Protein AF-A0A2W6A300-F1 (afdb_monomer)

Structure (mmCIF, N/CA/C/O backbone):
data_AF-A0A2W6A300-F1
#
_entry.id   AF-A0A2W6A300-F1
#
loop_
_atom_site.group_PDB
_atom_site.id
_atom_site.type_symbol
_atom_site.label_atom_id
_atom_site.label_alt_id
_atom_site.label_comp_id
_atom_site.label_asym_id
_atom_site.label_entity_id
_atom_site.label_seq_id
_atom_site.pdbx_PDB_ins_code
_atom_site.Cartn_x
_atom_site.Cartn_y
_atom_site.Cartn_z
_atom_site.occupancy
_atom_site.B_iso_or_equiv
_atom_site.auth_seq_id
_atom_site.auth_comp_id
_atom_site.auth_asym_id
_atom_site.auth_atom_id
_atom_site.pdbx_PDB_model_num
ATOM 1 N N . ALA A 1 1 ? 22.106 -11.339 -9.017 1.00 35.16 1 ALA A N 1
ATOM 2 C CA . ALA A 1 1 ? 21.025 -11.652 -9.968 1.00 35.16 1 ALA A CA 1
ATOM 3 C C . ALA A 1 1 ? 19.940 -10.617 -9.734 1.00 35.16 1 ALA A C 1
ATOM 5 O O . ALA A 1 1 ? 19.595 -10.400 -8.583 1.00 35.16 1 ALA A O 1
ATOM 6 N N . SER A 1 2 ? 19.535 -9.869 -10.760 1.00 40.53 2 SER A N 1
ATOM 7 C CA . SER A 1 2 ? 18.463 -8.882 -10.614 1.00 40.53 2 SER A CA 1
ATOM 8 C C . SER A 1 2 ? 17.163 -9.667 -10.500 1.00 40.53 2 SER A C 1
ATOM 10 O O . SER A 1 2 ? 16.692 -10.210 -11.499 1.00 40.53 2 SER A O 1
ATOM 12 N N . ASP A 1 3 ? 16.652 -9.807 -9.277 1.00 44.84 3 ASP A N 1
ATOM 13 C CA . ASP A 1 3 ? 15.304 -10.309 -9.043 1.00 44.84 3 ASP A CA 1
ATOM 14 C C . ASP A 1 3 ? 14.351 -9.330 -9.719 1.00 44.84 3 ASP A C 1
ATOM 16 O O . ASP A 1 3 ? 14.035 -8.257 -9.198 1.00 44.84 3 ASP A O 1
ATOM 20 N N . LYS A 1 4 ? 13.951 -9.692 -10.937 1.00 53.69 4 LYS A N 1
ATOM 21 C CA . LYS A 1 4 ? 12.858 -9.107 -11.708 1.00 53.69 4 LYS A CA 1
ATOM 22 C C . LYS A 1 4 ? 11.556 -9.369 -10.948 1.00 53.69 4 LYS A C 1
ATOM 24 O O . LYS A 1 4 ? 10.745 -10.203 -11.329 1.00 53.69 4 LYS A O 1
ATOM 29 N N . SER A 1 5 ? 11.430 -8.731 -9.793 1.00 60.56 5 SER A N 1
ATOM 30 C CA . SER A 1 5 ? 10.316 -8.906 -8.880 1.00 60.56 5 SER A CA 1
ATOM 31 C C . SER A 1 5 ? 9.139 -8.098 -9.401 1.00 60.56 5 SER A C 1
ATOM 33 O O . SER A 1 5 ? 9.241 -6.894 -9.645 1.00 60.56 5 SER A O 1
ATOM 35 N N . ASN A 1 6 ? 8.018 -8.787 -9.600 1.00 78.88 6 ASN A N 1
ATOM 36 C CA . ASN A 1 6 ? 6.750 -8.132 -9.870 1.00 78.88 6 ASN A CA 1
ATOM 37 C C . ASN A 1 6 ? 6.470 -7.180 -8.707 1.00 78.88 6 ASN A C 1
ATOM 39 O O . ASN A 1 6 ? 6.560 -7.570 -7.542 1.00 78.88 6 ASN A O 1
ATOM 43 N N . SER A 1 7 ? 6.162 -5.929 -9.021 1.00 87.94 7 SER A N 1
ATOM 44 C CA . SER A 1 7 ? 5.851 -4.916 -8.018 1.00 87.94 7 SER A CA 1
ATOM 45 C C . SER A 1 7 ? 4.583 -4.176 -8.406 1.00 87.94 7 SER A C 1
ATOM 47 O O . SER A 1 7 ? 4.292 -3.977 -9.589 1.00 87.94 7 SER A O 1
ATOM 49 N N . ILE A 1 8 ? 3.825 -3.786 -7.385 1.00 92.25 8 ILE A N 1
ATOM 50 C CA . ILE A 1 8 ? 2.736 -2.826 -7.516 1.00 92.25 8 ILE A CA 1
ATOM 51 C C . ILE A 1 8 ? 3.221 -1.521 -6.909 1.00 92.25 8 ILE A C 1
ATOM 53 O O . ILE A 1 8 ? 3.511 -1.455 -5.715 1.00 92.25 8 ILE A O 1
ATOM 57 N N . LYS A 1 9 ? 3.310 -0.485 -7.738 1.00 94.00 9 LYS A N 1
ATOM 58 C CA . LYS A 1 9 ? 3.591 0.884 -7.323 1.00 94.00 9 LYS A CA 1
ATOM 59 C C . LYS A 1 9 ? 2.273 1.619 -7.120 1.00 94.00 9 LYS A C 1
ATOM 61 O O . LYS A 1 9 ? 1.452 1.670 -8.029 1.00 94.00 9 LYS A O 1
ATOM 66 N N . LEU A 1 10 ? 2.100 2.206 -5.945 1.00 95.62 10 LEU A N 1
ATOM 67 C CA . LEU A 1 10 ? 0.990 3.086 -5.606 1.00 95.62 10 LEU A CA 1
ATOM 68 C C . LEU A 1 10 ? 1.513 4.521 -5.586 1.00 95.62 10 LEU A C 1
ATOM 70 O O . LEU A 1 10 ? 2.477 4.812 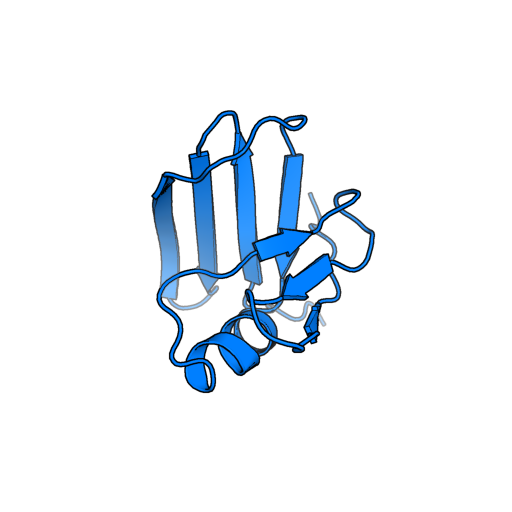-4.876 1.00 95.62 10 LEU A O 1
ATOM 74 N N . ASN A 1 11 ? 0.898 5.408 -6.362 1.00 96.69 11 ASN A N 1
ATOM 75 C CA . ASN A 1 11 ? 1.182 6.840 -6.343 1.00 96.69 11 ASN A CA 1
ATOM 76 C C . ASN A 1 11 ? -0.016 7.554 -5.730 1.00 96.69 11 ASN A C 1
ATOM 78 O O . ASN A 1 11 ? -1.102 7.536 -6.301 1.00 96.69 11 ASN A O 1
ATOM 82 N N . PHE A 1 12 ? 0.184 8.157 -4.566 1.00 96.81 12 PHE A N 1
ATOM 83 C CA . PHE A 1 12 ? -0.859 8.864 -3.841 1.00 96.81 12 PHE A CA 1
ATOM 84 C C . PHE A 1 12 ? -0.852 10.335 -4.235 1.00 96.81 12 PHE A C 1
ATOM 86 O O . PHE A 1 12 ? 0.179 11.003 -4.138 1.00 96.81 12 PHE A O 1
ATOM 93 N N . SER A 1 13 ? -2.016 10.848 -4.616 1.00 97.19 13 SER A N 1
ATOM 94 C CA . SER A 1 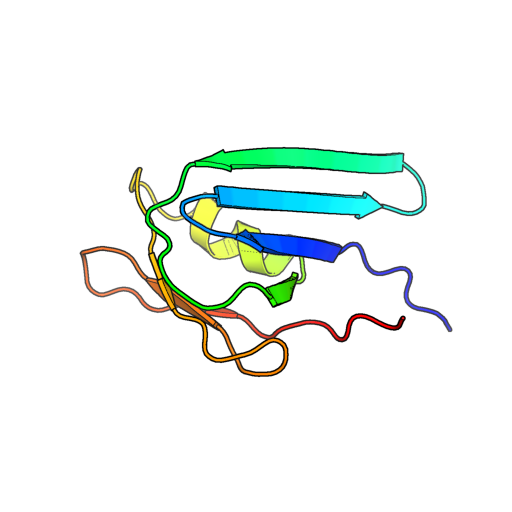13 ? -2.267 12.276 -4.784 1.00 97.19 13 SER A CA 1
ATOM 95 C C . SER A 1 13 ? -3.629 12.640 -4.191 1.00 97.19 13 SER A C 1
ATOM 97 O O . SER A 1 13 ? -4.344 11.792 -3.649 1.00 97.19 13 SER A O 1
ATOM 99 N N . LYS A 1 14 ? -3.987 13.928 -4.182 1.00 96.81 14 LYS A N 1
ATOM 100 C CA . LYS A 1 14 ? -5.212 14.383 -3.509 1.00 96.81 14 LYS A CA 1
ATOM 101 C C . LYS 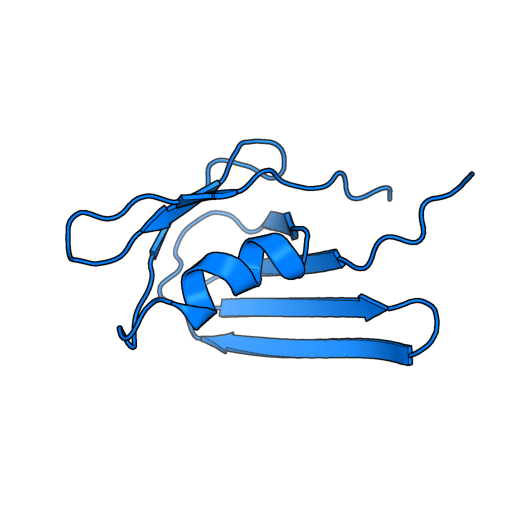A 1 14 ? -6.445 13.640 -4.044 1.00 96.81 14 LYS A C 1
ATOM 103 O O . LYS A 1 14 ? -6.822 13.806 -5.198 1.00 96.81 14 LYS A O 1
ATOM 108 N N . ASN A 1 15 ? -7.112 12.906 -3.153 1.00 96.81 15 ASN A N 1
ATOM 109 C CA . ASN A 1 15 ? -8.278 12.064 -3.426 1.00 96.81 15 ASN A CA 1
ATOM 110 C C . ASN A 1 15 ? -8.081 10.948 -4.476 1.00 96.81 15 ASN A C 1
ATOM 112 O O . ASN A 1 15 ? -9.066 10.453 -5.026 1.00 96.81 15 ASN A O 1
ATOM 116 N N . ASN A 1 16 ? -6.842 10.561 -4.777 1.00 97.31 16 ASN A N 1
ATOM 117 C CA . ASN A 1 16 ? -6.555 9.647 -5.877 1.00 97.31 16 ASN A CA 1
ATOM 118 C C . ASN A 1 16 ? -5.369 8.727 -5.573 1.00 97.31 16 ASN A C 1
ATOM 120 O O . ASN A 1 16 ? -4.408 9.127 -4.912 1.00 97.31 16 ASN A O 1
ATOM 124 N N . ILE A 1 17 ? -5.429 7.503 -6.093 1.00 97.31 17 ILE A N 1
ATOM 125 C CA . ILE A 1 17 ? -4.282 6.600 -6.185 1.00 97.31 17 ILE A CA 1
ATOM 126 C C . ILE A 1 17 ? -4.140 6.138 -7.628 1.00 97.31 17 ILE A C 1
ATOM 128 O O . ILE A 1 17 ? -5.074 5.565 -8.186 1.00 97.31 17 ILE A O 1
ATOM 132 N N . ASP A 1 18 ? -2.945 6.304 -8.188 1.00 97.31 18 ASP A N 1
ATOM 133 C CA . ASP A 1 18 ? -2.560 5.650 -9.436 1.00 97.31 18 ASP A CA 1
ATOM 134 C C . ASP A 1 18 ? -1.746 4.394 -9.126 1.00 97.31 18 ASP A C 1
ATOM 136 O O . ASP A 1 18 ? -0.669 4.452 -8.522 1.00 97.31 18 ASP A O 1
ATOM 140 N N . ILE A 1 19 ? -2.268 3.253 -9.555 1.00 95.62 19 ILE A N 1
ATOM 141 C CA . ILE A 1 19 ? -1.700 1.926 -9.368 1.00 95.62 19 ILE A CA 1
ATOM 142 C C . ILE A 1 19 ? -0.993 1.527 -10.654 1.00 95.62 19 ILE A C 1
ATOM 144 O O . ILE A 1 19 ? -1.577 1.539 -11.733 1.00 95.62 19 ILE A O 1
ATOM 148 N N . THR A 1 20 ? 0.278 1.157 -10.552 1.00 93.81 20 THR A N 1
ATOM 149 C CA . THR A 1 20 ? 1.060 0.638 -11.674 1.00 93.81 20 THR A CA 1
ATOM 150 C C . THR A 1 20 ? 1.600 -0.735 -11.320 1.00 93.81 20 THR A C 1
ATOM 152 O O . THR A 1 20 ? 2.322 -0.877 -10.335 1.00 93.81 20 THR A O 1
ATOM 155 N N . ALA A 1 21 ? 1.279 -1.741 -12.126 1.00 89.44 21 ALA A N 1
ATOM 156 C CA . ALA A 1 21 ? 1.863 -3.070 -12.019 1.00 89.44 21 ALA A CA 1
ATOM 157 C C . ALA A 1 21 ? 2.854 -3.271 -13.165 1.00 89.44 21 ALA A C 1
ATOM 159 O O . ALA A 1 21 ? 2.506 -3.086 -14.330 1.00 89.44 21 ALA A O 1
ATOM 160 N N . ASN A 1 22 ? 4.086 -3.650 -12.835 1.00 79.38 22 ASN A N 1
ATOM 161 C CA . ASN A 1 22 ? 5.116 -3.947 -13.825 1.00 79.38 22 ASN A CA 1
ATOM 162 C C . ASN A 1 22 ? 5.510 -5.420 -13.716 1.00 79.38 22 ASN A C 1
ATOM 164 O O . ASN A 1 22 ? 5.980 -5.867 -12.668 1.00 79.38 22 ASN A O 1
ATOM 168 N N . THR A 1 23 ? 5.289 -6.163 -14.800 1.00 78.69 23 THR A N 1
ATOM 169 C CA . THR A 1 23 ? 5.706 -7.560 -14.946 1.00 78.69 23 THR A CA 1
ATOM 170 C C . THR A 1 23 ? 6.619 -7.651 -16.167 1.00 78.69 23 THR A C 1
ATOM 172 O O . THR A 1 23 ? 6.137 -7.457 -17.283 1.00 78.69 23 THR A O 1
ATOM 175 N N . PRO A 1 24 ? 7.916 -7.972 -16.018 1.00 75.25 24 PRO A N 1
ATOM 176 C CA . PRO A 1 24 ? 8.886 -7.879 -17.116 1.00 75.25 24 PRO A CA 1
ATOM 177 C C . PRO A 1 24 ? 8.557 -8.683 -18.380 1.00 75.25 24 PRO A C 1
ATOM 179 O O . PRO A 1 24 ? 9.054 -8.349 -19.451 1.00 75.25 24 PRO A O 1
ATOM 182 N N . GLU A 1 25 ? 7.752 -9.739 -18.260 1.00 73.00 25 GLU A N 1
ATOM 183 C CA . GLU A 1 25 ? 7.346 -10.601 -19.378 1.00 73.00 25 GLU A CA 1
ATOM 184 C C . GLU A 1 25 ? 6.017 -10.183 -20.024 1.00 73.00 25 GLU A C 1
ATOM 186 O O . GLU A 1 25 ? 5.761 -10.527 -21.174 1.00 73.00 25 GLU A O 1
ATOM 191 N N . VAL A 1 26 ? 5.172 -9.444 -19.296 1.00 75.12 26 VAL A N 1
ATOM 192 C CA . VAL A 1 26 ? 3.783 -9.136 -19.689 1.00 75.12 26 VAL A CA 1
ATOM 193 C C . VAL A 1 26 ? 3.601 -7.650 -20.018 1.00 75.12 26 VAL A C 1
ATOM 195 O O . VAL A 1 26 ? 2.741 -7.298 -20.820 1.00 75.12 26 VAL A O 1
ATOM 198 N N . GLY A 1 27 ? 4.442 -6.777 -19.456 1.00 76.00 27 GLY A N 1
ATOM 199 C CA . GLY A 1 27 ? 4.402 -5.331 -19.651 1.00 76.00 27 GLY A CA 1
ATOM 200 C C . GLY A 1 27 ? 3.906 -4.566 -18.422 1.00 76.00 27 GLY A C 1
ATOM 201 O O . GLY A 1 27 ? 4.058 -5.004 -17.279 1.00 76.00 27 GLY A O 1
ATOM 202 N N . GLU A 1 28 ? 3.348 -3.384 -18.674 1.00 85.25 28 GLU A N 1
ATOM 203 C CA . GLU A 1 28 ? 2.882 -2.436 -17.662 1.00 85.25 28 GLU A CA 1
ATOM 204 C C . GLU A 1 28 ? 1.350 -2.347 -17.686 1.00 85.25 28 GLU A C 1
ATOM 206 O O . GLU A 1 28 ? 0.753 -2.179 -18.749 1.00 85.25 28 GLU A O 1
ATOM 211 N N . ALA A 1 29 ? 0.719 -2.422 -16.514 1.00 89.88 29 ALA A N 1
ATOM 212 C CA . ALA A 1 29 ? -0.698 -2.124 -16.324 1.00 89.88 29 ALA A CA 1
ATOM 213 C C . ALA A 1 29 ? -0.853 -0.888 -15.433 1.00 89.88 29 ALA A C 1
ATOM 215 O O . ALA A 1 29 ? -0.092 -0.716 -14.476 1.00 89.88 29 ALA A O 1
ATOM 216 N N . LYS A 1 30 ? -1.835 -0.037 -15.746 1.00 93.44 30 LYS A N 1
ATOM 217 C CA . LYS A 1 30 ? -2.144 1.188 -15.000 1.00 93.44 30 LYS A CA 1
ATOM 218 C C . LYS A 1 30 ? -3.626 1.255 -14.703 1.00 93.44 30 LYS A C 1
ATOM 220 O O . LYS A 1 30 ? -4.430 1.092 -15.611 1.00 93.44 30 LYS A O 1
ATOM 225 N N . GLU A 1 31 ? -3.943 1.545 -13.454 1.00 95.62 31 GLU A N 1
ATOM 226 C CA . GLU A 1 31 ? -5.302 1.763 -12.979 1.00 95.62 31 GLU A CA 1
ATOM 227 C C . GLU A 1 31 ? -5.330 2.981 -12.065 1.00 95.62 31 GLU A C 1
ATOM 229 O O . GLU A 1 31 ? -4.378 3.233 -11.326 1.00 95.62 31 GLU A O 1
ATOM 234 N N . THR A 1 32 ? -6.430 3.723 -12.095 1.00 96.38 32 THR A N 1
ATOM 235 C CA . THR A 1 32 ? -6.619 4.920 -11.272 1.00 96.38 32 THR A CA 1
ATOM 236 C C . THR A 1 32 ? -7.860 4.735 -10.415 1.00 96.38 32 THR A C 1
ATOM 238 O O . THR A 1 32 ? -8.935 4.430 -10.933 1.00 96.38 32 THR A O 1
ATOM 241 N N . LEU A 1 33 ? -7.717 4.925 -9.102 1.00 95.12 33 LEU A N 1
ATOM 242 C CA . LEU A 1 33 ? -8.786 4.718 -8.132 1.00 95.12 33 LEU A CA 1
ATOM 243 C C . LEU A 1 33 ? -9.037 5.979 -7.292 1.00 95.12 33 LEU A C 1
ATOM 245 O O . LEU A 1 33 ? -8.097 6.526 -6.703 1.00 95.12 33 LEU A O 1
ATOM 249 N N . PRO A 1 34 ? -10.303 6.417 -7.159 1.00 95.88 34 PRO A N 1
ATOM 250 C CA . PRO A 1 34 ? -10.658 7.472 -6.223 1.00 95.88 34 PRO A CA 1
ATOM 251 C C . PRO A 1 34 ? -10.541 6.961 -4.783 1.00 95.88 34 PRO A C 1
ATOM 253 O O . PRO A 1 34 ? -11.034 5.884 -4.453 1.00 95.88 34 PRO A O 1
ATOM 256 N N . VAL A 1 35 ? -9.933 7.757 -3.903 1.00 95.75 35 VAL A N 1
ATOM 257 C CA . VAL A 1 35 ? -9.803 7.437 -2.472 1.00 95.75 35 VAL A CA 1
ATOM 258 C C . VAL A 1 35 ? -9.993 8.673 -1.603 1.00 95.75 35 VAL A C 1
ATOM 260 O O . VAL A 1 35 ? -9.859 9.804 -2.061 1.00 95.75 35 VAL A O 1
ATOM 263 N N . GLN A 1 36 ? -10.238 8.488 -0.309 1.00 95.50 36 GLN A N 1
ATOM 264 C CA . GLN A 1 36 ? -10.224 9.592 0.651 1.00 95.50 36 GLN A CA 1
ATOM 265 C C . GLN A 1 36 ? -8.792 9.861 1.138 1.00 95.50 36 GLN A C 1
ATOM 267 O O . GLN A 1 36 ? -8.394 9.408 2.207 1.00 95.50 36 GLN A O 1
ATOM 272 N N . TYR A 1 37 ? -8.007 10.610 0.356 1.00 95.81 37 TYR A N 1
ATOM 273 C CA . TYR A 1 37 ? -6.613 10.936 0.681 1.00 95.81 37 TYR A CA 1
ATOM 274 C C . TYR A 1 37 ? -6.351 12.445 0.711 1.00 95.81 37 TYR A C 1
ATOM 276 O O . TYR A 1 37 ? -6.632 13.165 -0.248 1.00 95.81 37 TYR A O 1
ATOM 284 N N . LYS A 1 38 ? -5.783 12.925 1.823 1.00 93.50 38 LYS A N 1
ATOM 285 C CA . LYS A 1 38 ? -5.466 14.348 2.064 1.00 93.50 38 LYS A CA 1
ATOM 286 C C . LYS A 1 38 ? -4.012 14.582 2.502 1.00 93.50 38 LYS A C 1
ATOM 288 O O . LYS A 1 38 ? -3.696 15.668 2.982 1.00 93.50 38 LYS A O 1
ATOM 293 N N . GLY A 1 39 ? -3.159 13.562 2.402 1.00 92.94 39 GLY A N 1
ATOM 294 C CA . GLY A 1 39 ? -1.746 13.648 2.772 1.00 92.94 39 GLY A CA 1
ATOM 295 C C . GLY A 1 39 ? -0.871 14.255 1.672 1.00 92.94 39 GLY A C 1
ATOM 296 O O . GLY A 1 39 ? -1.368 14.749 0.659 1.00 92.94 39 GLY A O 1
ATOM 297 N N . ARG A 1 40 ? 0.448 14.222 1.891 1.00 95.38 40 ARG A N 1
ATOM 298 C CA . ARG A 1 40 ? 1.455 14.639 0.901 1.00 95.38 40 ARG A CA 1
ATOM 299 C C . ARG A 1 40 ? 1.491 13.677 -0.284 1.00 95.38 40 ARG A C 1
ATOM 301 O O . ARG A 1 40 ? 1.272 12.490 -0.108 1.00 95.38 40 ARG A O 1
ATOM 308 N N . GLU A 1 41 ? 1.836 14.156 -1.469 1.00 96.00 41 GLU A N 1
ATOM 309 C CA . GLU A 1 41 ? 2.033 13.253 -2.605 1.00 96.00 41 GLU A CA 1
ATOM 310 C C . GLU A 1 41 ? 3.291 12.406 -2.395 1.00 96.00 41 GLU A C 1
ATOM 312 O O . GLU A 1 41 ? 4.346 12.934 -2.033 1.00 96.00 41 GLU A O 1
ATOM 317 N N . PHE A 1 42 ? 3.175 11.094 -2.587 1.00 95.06 42 PHE A N 1
ATOM 318 C CA . PHE A 1 42 ? 4.311 10.177 -2.523 1.00 95.06 42 PHE A CA 1
ATOM 319 C C . PHE A 1 42 ? 4.015 8.871 -3.263 1.00 95.06 42 PHE A C 1
ATOM 321 O O . PHE A 1 42 ? 2.864 8.547 -3.572 1.00 95.06 42 PHE A O 1
ATOM 328 N N . SER A 1 43 ? 5.075 8.112 -3.528 1.00 95.12 43 SER A N 1
ATOM 329 C CA . SER A 1 43 ? 4.998 6.795 -4.149 1.00 95.12 43 SER A CA 1
ATOM 330 C C . SER A 1 43 ? 5.568 5.733 -3.224 1.00 95.12 43 SER A C 1
ATOM 332 O O . SER A 1 43 ? 6.595 5.947 -2.588 1.00 95.12 43 SER A O 1
ATOM 334 N N . ILE A 1 44 ? 4.950 4.560 -3.217 1.00 95.12 44 ILE A N 1
ATOM 335 C CA . ILE A 1 44 ? 5.410 3.388 -2.469 1.00 95.12 44 ILE A CA 1
ATOM 336 C C . ILE A 1 44 ? 5.182 2.142 -3.319 1.00 95.12 44 ILE A C 1
ATOM 338 O O . ILE A 1 44 ? 4.213 2.073 -4.076 1.00 95.12 44 ILE A O 1
ATOM 342 N N . ALA A 1 45 ? 6.087 1.172 -3.238 1.00 93.94 45 ALA A N 1
ATOM 343 C CA . ALA A 1 45 ? 5.951 -0.090 -3.953 1.00 93.94 45 ALA A CA 1
ATOM 344 C C . ALA A 1 45 ? 5.781 -1.243 -2.973 1.00 93.94 45 ALA A C 1
ATOM 346 O O . ALA A 1 45 ? 6.438 -1.288 -1.936 1.00 93.94 45 ALA A O 1
ATOM 347 N N . PHE A 1 46 ? 4.932 -2.197 -3.332 1.00 93.62 46 PHE A N 1
ATOM 348 C CA . PHE A 1 46 ? 4.690 -3.408 -2.563 1.00 93.62 46 PHE A CA 1
ATOM 349 C C . PHE A 1 46 ? 4.822 -4.643 -3.444 1.00 93.62 46 PHE A C 1
ATOM 351 O O . PHE A 1 46 ? 4.639 -4.590 -4.665 1.00 93.62 46 PHE A O 1
ATOM 358 N N . ASN A 1 47 ? 5.089 -5.776 -2.797 1.00 92.06 47 ASN A N 1
ATOM 359 C CA . ASN A 1 47 ? 4.958 -7.068 -3.448 1.00 92.06 47 ASN A CA 1
ATOM 360 C C . ASN A 1 47 ? 3.453 -7.340 -3.685 1.00 92.06 47 ASN A C 1
ATOM 362 O O . ASN A 1 47 ? 2.682 -7.300 -2.718 1.00 92.06 47 ASN A O 1
ATOM 366 N N . PRO A 1 48 ? 3.018 -7.621 -4.929 1.00 91.62 48 PRO A N 1
ATOM 367 C CA . PRO A 1 48 ? 1.613 -7.867 -5.255 1.00 91.62 48 PRO A CA 1
ATOM 368 C C . PRO A 1 48 ? 1.004 -9.029 -4.472 1.00 91.62 48 PRO A C 1
ATOM 370 O O . PRO A 1 48 ? -0.166 -8.975 -4.105 1.00 91.62 48 PRO A O 1
ATOM 373 N N . GLU A 1 49 ? 1.776 -10.083 -4.206 1.00 91.88 49 GLU A N 1
ATOM 374 C CA . GLU A 1 49 ? 1.292 -11.270 -3.504 1.00 91.88 49 GLU A CA 1
ATOM 375 C C . GLU A 1 49 ? 0.926 -10.939 -2.060 1.00 91.88 49 GLU A C 1
ATOM 377 O O . GLU A 1 49 ? -0.132 -11.352 -1.585 1.00 91.88 49 GLU A O 1
ATOM 382 N N . PHE A 1 50 ? 1.758 -10.138 -1.389 1.00 94.12 50 PHE A N 1
ATOM 383 C CA . PHE A 1 50 ? 1.519 -9.712 -0.011 1.00 94.12 50 PHE A CA 1
ATOM 384 C C . PHE A 1 50 ?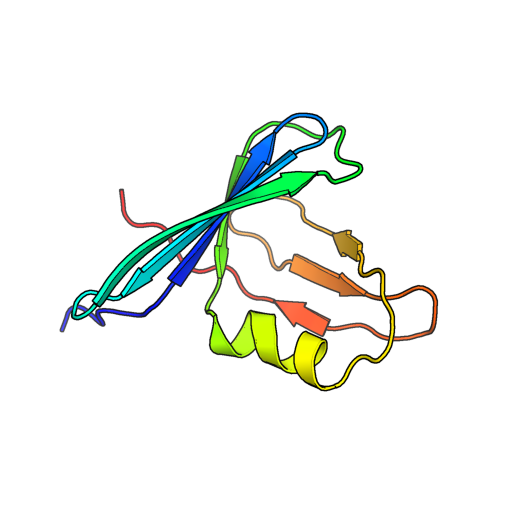 0.405 -8.673 0.086 1.00 94.12 50 PHE A C 1
ATOM 386 O O . PHE A 1 50 ? -0.390 -8.735 1.016 1.00 94.12 50 PHE A O 1
ATOM 393 N N . LEU A 1 51 ? 0.287 -7.766 -0.890 1.00 94.25 51 LEU A N 1
ATOM 394 C CA . LEU A 1 51 ? -0.834 -6.823 -0.936 1.00 94.25 51 LEU A CA 1
ATOM 395 C C . LEU A 1 51 ? -2.174 -7.543 -1.159 1.00 94.25 51 LEU A C 1
ATOM 397 O O . LEU A 1 51 ? -3.163 -7.220 -0.510 1.00 94.25 51 LEU A O 1
ATOM 401 N N . MET A 1 52 ? -2.206 -8.548 -2.039 1.00 93.88 52 MET A N 1
ATOM 402 C CA . MET A 1 52 ? -3.427 -9.298 -2.351 1.00 93.88 52 MET A CA 1
ATOM 403 C C . MET A 1 52 ? -3.809 -10.334 -1.290 1.00 93.88 52 MET A C 1
ATOM 405 O O . MET A 1 52 ? -4.975 -10.717 -1.221 1.00 93.88 52 MET A O 1
ATOM 409 N N . ALA A 1 53 ? -2.860 -10.823 -0.488 1.00 94.69 53 ALA A N 1
ATOM 410 C CA . ALA A 1 53 ? -3.109 -11.850 0.524 1.00 94.69 53 ALA A CA 1
ATOM 411 C C . 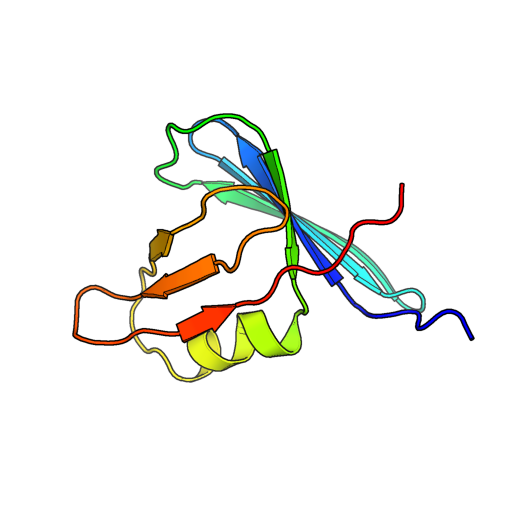ALA A 1 53 ? -4.266 -11.507 1.489 1.00 94.69 53 ALA A C 1
ATOM 413 O O . ALA A 1 53 ? -5.185 -12.323 1.581 1.00 94.69 53 ALA A O 1
ATOM 414 N N . PRO A 1 54 ? -4.294 -10.335 2.159 1.00 94.62 54 PRO A N 1
ATOM 415 C CA . PRO A 1 54 ? -5.432 -9.963 2.994 1.00 94.62 54 PRO A CA 1
ATOM 416 C C . PRO A 1 54 ? -6.684 -9.691 2.152 1.00 94.62 54 PRO A C 1
ATOM 418 O O . PRO A 1 54 ? -7.759 -10.155 2.508 1.00 94.62 54 PRO A O 1
ATOM 421 N N . LEU A 1 55 ? -6.560 -9.028 0.997 1.00 94.06 55 LEU A N 1
ATOM 422 C CA . LEU A 1 55 ? -7.706 -8.641 0.159 1.00 94.06 55 LEU A CA 1
ATOM 423 C C . LEU A 1 55 ? -8.518 -9.834 -0.369 1.00 94.06 55 LEU A C 1
ATOM 425 O O . LEU A 1 55 ? -9.706 -9.698 -0.619 1.00 94.06 55 LEU A O 1
ATOM 429 N N . ARG A 1 56 ? -7.900 -11.009 -0.534 1.00 95.00 56 ARG A N 1
ATOM 430 C CA . ARG A 1 56 ? -8.609 -12.244 -0.919 1.00 95.00 56 ARG A CA 1
ATOM 431 C C . ARG A 1 56 ? -9.390 -12.888 0.228 1.00 95.00 56 ARG A C 1
ATOM 433 O O . ARG A 1 56 ? -10.247 -13.726 -0.034 1.00 95.00 56 ARG A O 1
ATOM 440 N N . ALA A 1 57 ? -9.030 -12.580 1.471 1.00 90.94 57 ALA A N 1
ATOM 441 C CA . ALA A 1 57 ? -9.637 -13.152 2.669 1.00 90.94 57 ALA A CA 1
ATOM 442 C C . ALA A 1 57 ? -10.676 -12.217 3.305 1.00 90.94 57 ALA A C 1
ATOM 444 O O . ALA A 1 57 ? -11.575 -12.692 3.996 1.00 90.94 57 ALA A O 1
ATOM 445 N N . LEU A 1 58 ? -10.533 -10.909 3.086 1.00 93.19 58 LEU A N 1
ATOM 446 C CA . LEU A 1 58 ? -11.468 -9.886 3.535 1.00 93.19 58 LEU A CA 1
ATOM 447 C C . LEU A 1 58 ? -12.743 -9.913 2.683 1.00 93.19 58 LEU A C 1
ATOM 449 O O . LEU A 1 58 ? -12.691 -10.130 1.473 1.00 93.19 58 LEU A O 1
ATOM 453 N N . GLY A 1 59 ? -13.886 -9.716 3.337 1.00 89.88 59 GLY A N 1
ATOM 454 C CA . GLY A 1 59 ? -15.203 -9.626 2.696 1.00 89.88 59 GLY A CA 1
ATOM 455 C C . GLY A 1 59 ? -15.766 -8.205 2.690 1.00 89.88 59 GLY A C 1
ATOM 456 O O . GLY A 1 59 ? -16.891 -7.992 2.252 1.00 89.88 59 GLY A O 1
ATOM 457 N N . GLU A 1 60 ? -15.014 -7.255 3.236 1.00 91.62 60 GLU A N 1
ATOM 458 C CA . GLU A 1 60 ? -15.363 -5.851 3.358 1.00 91.62 60 GLU A CA 1
ATOM 459 C C . GLU A 1 60 ? -15.097 -5.098 2.051 1.00 91.62 60 GLU A C 1
ATOM 461 O O . GLU A 1 60 ? -14.039 -5.243 1.440 1.00 91.62 60 GLU A O 1
ATOM 466 N N . ASP A 1 61 ? -16.029 -4.222 1.674 1.00 90.12 61 ASP A N 1
ATOM 467 C CA . ASP A 1 61 ? -15.892 -3.373 0.483 1.00 90.12 61 ASP A CA 1
ATOM 468 C C . ASP A 1 61 ? -14.847 -2.255 0.665 1.00 90.12 61 ASP A C 1
ATOM 470 O O . ASP A 1 61 ? -14.315 -1.721 -0.308 1.00 90.12 61 ASP A O 1
ATOM 474 N N . GLU A 1 62 ? -14.544 -1.892 1.917 1.00 92.12 62 GLU A N 1
ATOM 475 C CA . GLU A 1 62 ? -13.626 -0.809 2.268 1.00 92.12 62 GLU A CA 1
ATOM 476 C C . GLU A 1 62 ? -12.494 -1.298 3.178 1.00 92.12 62 GLU A C 1
ATOM 478 O O . GLU A 1 62 ? -12.716 -1.937 4.211 1.00 92.12 62 GLU A O 1
ATOM 483 N N . ILE A 1 63 ? -11.267 -0.912 2.824 1.00 95.50 63 ILE A N 1
ATOM 484 C CA . ILE A 1 63 ? -10.060 -1.098 3.633 1.00 95.50 63 ILE A CA 1
ATOM 485 C C . ILE A 1 63 ? -9.402 0.256 3.889 1.00 95.50 63 ILE A C 1
ATOM 487 O O . ILE A 1 63 ? -9.537 1.197 3.106 1.00 95.50 63 ILE A O 1
ATOM 491 N N . PHE A 1 64 ? -8.634 0.341 4.969 1.00 96.25 64 PHE A N 1
ATOM 492 C CA . PHE A 1 64 ? -7.801 1.497 5.274 1.00 96.25 64 PHE A CA 1
ATOM 493 C C . PHE A 1 64 ? -6.336 1.094 5.186 1.00 96.25 64 PHE A C 1
ATOM 495 O O . PHE A 1 64 ? -5.939 0.051 5.710 1.00 96.25 64 PHE A O 1
ATOM 502 N N . LEU A 1 65 ? -5.538 1.945 4.549 1.00 96.25 65 LEU A N 1
ATOM 503 C CA . LEU A 1 65 ? -4.097 1.783 4.448 1.00 96.25 65 LEU A CA 1
ATOM 504 C C . LEU A 1 65 ? -3.418 2.950 5.170 1.00 96.25 65 LEU A C 1
ATOM 506 O O . LEU A 1 65 ? -3.412 4.078 4.677 1.00 96.25 65 LEU A O 1
ATOM 510 N N . ASP A 1 66 ? -2.861 2.674 6.345 1.00 95.94 66 ASP A N 1
ATOM 511 C CA . ASP A 1 66 ? -2.094 3.646 7.116 1.00 95.94 66 ASP A CA 1
ATOM 512 C C . ASP A 1 66 ? -0.625 3.582 6.676 1.00 95.94 66 ASP A C 1
ATOM 514 O O . ASP A 1 66 ? 0.023 2.537 6.775 1.00 95.94 66 ASP A O 1
ATOM 518 N N . LEU A 1 67 ? -0.101 4.709 6.192 1.00 95.62 67 LEU A N 1
ATOM 519 C CA . LEU A 1 67 ? 1.262 4.852 5.673 1.00 95.62 67 LEU A CA 1
ATOM 520 C C . LEU A 1 67 ? 1.932 6.078 6.300 1.00 95.62 67 LEU A C 1
ATOM 522 O O . LEU A 1 67 ? 1.277 7.093 6.540 1.00 95.62 67 LEU A O 1
ATOM 526 N N . ILE A 1 68 ? 3.241 5.991 6.533 1.00 93.38 68 ILE A N 1
ATOM 527 C CA . ILE A 1 68 ? 4.053 7.082 7.100 1.00 93.38 68 ILE A CA 1
ATOM 528 C C . ILE A 1 68 ? 4.887 7.734 5.990 1.00 93.38 68 ILE A C 1
ATOM 530 O O . ILE A 1 68 ? 4.795 8.937 5.728 1.00 93.38 68 ILE A O 1
ATOM 534 N N . ASP A 1 69 ? 5.685 6.920 5.307 1.00 91.06 69 ASP A N 1
ATOM 535 C CA . ASP A 1 69 ? 6.567 7.314 4.216 1.00 91.06 69 ASP A CA 1
ATOM 536 C C . ASP A 1 69 ? 6.803 6.132 3.262 1.00 91.06 69 ASP A C 1
ATOM 538 O O . ASP A 1 69 ? 6.233 5.055 3.427 1.00 91.06 69 ASP A O 1
ATOM 542 N N . GLU A 1 70 ? 7.620 6.354 2.239 1.00 92.50 70 GLU A N 1
ATOM 543 C CA . GLU A 1 70 ? 7.932 5.410 1.169 1.00 92.50 70 GLU A CA 1
ATOM 544 C C . GLU A 1 70 ? 8.801 4.208 1.597 1.00 92.50 70 GLU A C 1
ATOM 546 O O . GLU A 1 70 ? 8.945 3.256 0.828 1.00 92.50 70 GLU A O 1
ATOM 551 N N . MET A 1 71 ? 9.369 4.227 2.810 1.00 91.00 71 MET A N 1
ATOM 552 C CA . MET A 1 71 ? 10.298 3.206 3.321 1.00 91.00 71 MET A CA 1
ATOM 553 C C . MET A 1 71 ? 9.800 2.492 4.584 1.00 91.00 71 MET A C 1
ATOM 555 O O . MET A 1 71 ? 10.327 1.437 4.947 1.00 91.00 71 MET A O 1
ATOM 559 N N . SER A 1 72 ? 8.802 3.053 5.256 1.00 95.00 72 SER A N 1
ATOM 560 C CA . SER A 1 72 ? 8.224 2.539 6.489 1.00 95.00 72 SER A CA 1
ATOM 561 C C . SER A 1 72 ? 7.186 1.447 6.216 1.00 95.00 72 SER A C 1
ATOM 563 O O . SER A 1 72 ? 6.505 1.484 5.189 1.00 95.00 72 SER A O 1
ATOM 565 N N . PRO A 1 73 ? 7.012 0.478 7.136 1.00 96.44 73 PRO A N 1
ATOM 566 C CA . PRO A 1 73 ? 5.927 -0.490 7.045 1.00 96.44 73 PRO A CA 1
ATOM 567 C C . PRO A 1 73 ? 4.564 0.202 6.937 1.00 96.44 73 PRO A C 1
ATOM 569 O O . PRO A 1 73 ? 4.279 1.151 7.669 1.00 96.44 73 PRO A O 1
ATOM 572 N N . GLY A 1 74 ? 3.723 -0.304 6.042 1.00 96.75 74 GLY A N 1
ATOM 573 C CA . GLY A 1 74 ? 2.321 0.072 5.943 1.00 96.75 74 GLY A CA 1
ATOM 574 C C . GLY A 1 74 ? 1.436 -0.853 6.765 1.00 96.75 74 GLY A C 1
ATOM 575 O O . GLY A 1 74 ? 1.771 -2.020 6.981 1.00 96.75 74 GLY A O 1
ATOM 576 N N . VAL A 1 75 ? 0.286 -0.349 7.198 1.00 97.62 75 VAL A N 1
ATOM 577 C CA . VAL A 1 75 ? -0.717 -1.148 7.906 1.00 97.62 75 VAL A CA 1
ATOM 578 C C . VAL A 1 75 ? -2.016 -1.142 7.120 1.00 97.62 75 VAL A C 1
ATOM 580 O O . VAL A 1 75 ? -2.612 -0.091 6.905 1.00 97.62 75 VAL A O 1
ATOM 583 N N . LEU A 1 76 ? -2.468 -2.328 6.722 1.00 97.31 76 LEU A N 1
ATOM 584 C CA . LEU A 1 76 ? -3.806 -2.550 6.196 1.00 97.31 76 LEU A CA 1
ATOM 585 C C . LEU A 1 76 ? -4.728 -2.964 7.345 1.00 97.31 76 LEU A C 1
ATOM 587 O O . LEU A 1 76 ? -4.417 -3.882 8.110 1.00 97.31 76 LEU A O 1
ATOM 591 N N . LYS A 1 77 ? -5.867 -2.286 7.458 1.00 96.50 77 LYS A N 1
ATOM 592 C CA . LYS A 1 77 ? -6.901 -2.545 8.467 1.00 96.50 77 LYS A CA 1
ATOM 593 C C . LYS A 1 77 ? -8.297 -2.409 7.860 1.00 96.50 77 LYS A C 1
ATOM 595 O O . LYS A 1 77 ? -8.467 -1.832 6.787 1.00 96.50 77 LYS A O 1
ATOM 600 N N . ILE A 1 78 ? -9.294 -2.894 8.585 1.00 96.19 78 ILE A N 1
ATOM 601 C CA . ILE A 1 78 ? -10.723 -2.714 8.293 1.00 96.19 78 ILE A CA 1
ATOM 602 C C . ILE A 1 78 ? -11.413 -2.087 9.511 1.00 96.19 78 ILE A C 1
ATOM 604 O O . ILE A 1 78 ? -10.757 -1.752 10.498 1.00 96.19 78 ILE A O 1
ATOM 608 N N . GLN A 1 79 ? -12.732 -1.891 9.449 1.00 93.00 79 GLN A N 1
ATOM 609 C CA . GLN A 1 79 ? -13.491 -1.316 10.568 1.00 93.00 79 GLN A CA 1
ATOM 610 C C . GLN A 1 79 ? -13.543 -2.228 11.806 1.00 93.00 79 GLN A C 1
ATOM 612 O O . GLN A 1 79 ? -13.704 -1.738 12.923 1.00 93.00 79 GLN A O 1
ATOM 617 N N . THR A 1 80 ? -13.418 -3.545 11.627 1.00 91.12 80 THR A N 1
ATOM 618 C CA . THR A 1 80 ? -13.366 -4.516 12.729 1.00 91.12 80 THR A CA 1
ATOM 619 C C . THR A 1 80 ? -11.913 -4.814 13.132 1.00 91.12 80 THR A C 1
ATOM 621 O O . THR A 1 80 ? -10.984 -4.433 12.416 1.00 91.12 80 THR A O 1
ATOM 624 N N . PRO A 1 81 ? -11.667 -5.460 14.291 1.00 93.50 81 PRO A N 1
ATOM 625 C CA . PRO A 1 81 ? -10.313 -5.765 14.750 1.00 93.50 81 PRO A CA 1
ATOM 626 C C . PRO A 1 81 ? -9.551 -6.704 13.801 1.00 93.50 81 PRO A C 1
ATOM 628 O O . PRO A 1 81 ? -9.614 -7.925 13.914 1.00 93.50 81 PRO A O 1
ATOM 631 N N . PHE A 1 82 ? -8.790 -6.113 12.888 1.00 94.44 82 PHE A N 1
ATOM 632 C CA . PHE A 1 82 ? -7.887 -6.794 11.970 1.00 94.44 82 PHE A CA 1
ATOM 633 C C . PHE A 1 82 ? -6.723 -5.865 11.629 1.00 94.44 82 PHE A C 1
ATOM 635 O O . PHE A 1 82 ? -6.911 -4.667 11.401 1.00 94.44 82 PHE A O 1
ATOM 642 N N . LEU A 1 83 ? -5.517 -6.425 11.594 1.00 94.56 83 LEU A N 1
ATOM 643 C CA . LEU A 1 83 ? -4.297 -5.691 11.294 1.00 94.56 83 LEU A CA 1
ATOM 644 C C . LEU A 1 83 ? -3.375 -6.569 10.456 1.00 94.56 83 LEU A C 1
ATOM 646 O O . LEU A 1 83 ? -3.041 -7.686 10.850 1.00 94.56 83 LEU A O 1
ATOM 650 N N . TYR A 1 84 ? -2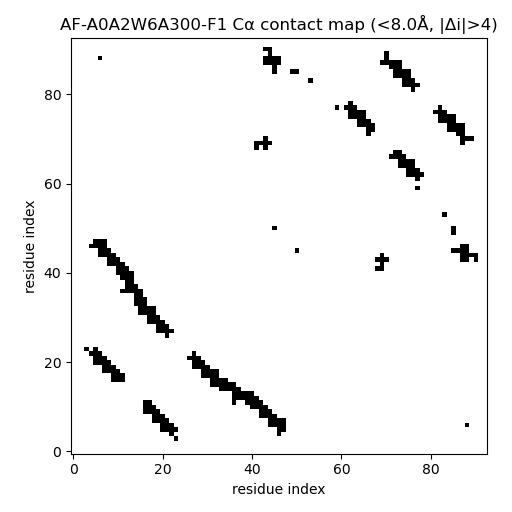.932 -6.036 9.323 1.00 97.38 84 TYR A N 1
ATOM 651 C CA . TYR A 1 84 ? -1.985 -6.686 8.430 1.00 97.38 84 TYR A CA 1
ATOM 652 C C . TYR A 1 84 ? -0.839 -5.730 8.093 1.00 97.38 84 TYR A C 1
ATOM 654 O O . TYR A 1 84 ? -1.067 -4.619 7.618 1.00 97.38 84 TYR A O 1
ATOM 662 N N . VAL A 1 85 ? 0.400 -6.149 8.358 1.00 97.19 85 VAL A N 1
ATOM 663 C CA . VAL A 1 85 ? 1.595 -5.323 8.130 1.00 97.19 85 VAL A CA 1
ATOM 664 C C . VAL A 1 85 ? 2.189 -5.628 6.758 1.00 97.19 85 VAL A C 1
ATOM 666 O O . VAL A 1 85 ? 2.463 -6.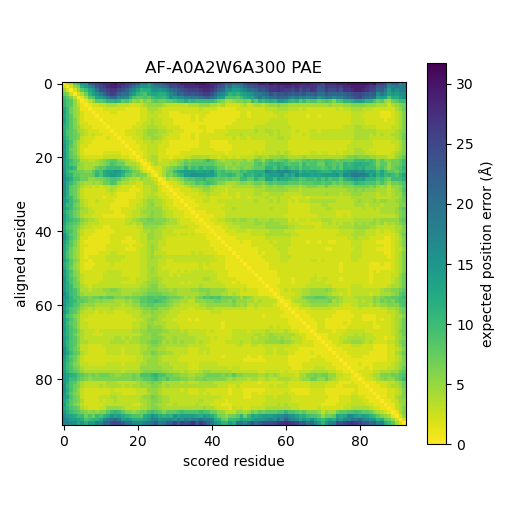782 6.435 1.00 97.19 85 VAL A O 1
ATOM 669 N N . LEU A 1 86 ? 2.429 -4.579 5.975 1.00 95.56 86 LEU A N 1
ATOM 670 C CA . LEU A 1 86 ? 3.021 -4.623 4.642 1.00 95.56 86 LEU A CA 1
ATOM 671 C C . LEU A 1 86 ? 4.399 -3.965 4.652 1.00 95.56 86 LEU A C 1
ATOM 673 O O . LEU A 1 86 ? 4.542 -2.805 5.029 1.00 95.56 86 LEU A O 1
ATOM 677 N N . MET A 1 87 ? 5.414 -4.687 4.182 1.00 95.25 87 MET A N 1
ATOM 678 C CA . MET A 1 87 ? 6.754 -4.126 4.012 1.00 95.25 87 MET A CA 1
ATOM 679 C C . MET A 1 87 ? 6.903 -3.521 2.612 1.00 95.25 87 MET A C 1
ATOM 681 O O . MET A 1 87 ? 6.619 -4.221 1.632 1.00 95.25 87 MET A O 1
ATOM 685 N N . PRO A 1 88 ? 7.360 -2.262 2.483 1.00 94.88 88 PRO A N 1
ATOM 686 C CA . PRO A 1 88 ? 7.611 -1.674 1.178 1.00 94.88 88 PRO A CA 1
ATOM 687 C C . PRO A 1 88 ? 8.823 -2.305 0.498 1.00 94.88 88 PRO A C 1
ATOM 689 O O . PRO A 1 88 ? 9.791 -2.740 1.129 1.00 94.88 88 PRO A O 1
ATOM 692 N N . MET A 1 89 ? 8.776 -2.311 -0.825 1.00 91.38 89 MET A N 1
ATOM 693 C CA . MET A 1 89 ? 9.894 -2.650 -1.686 1.00 91.38 89 MET A CA 1
ATOM 694 C C . MET A 1 89 ? 10.662 -1.384 -2.042 1.00 91.38 89 MET A C 1
ATOM 696 O O . MET A 1 89 ? 10.080 -0.328 -2.293 1.00 91.38 89 MET A O 1
ATOM 700 N N . ARG A 1 90 ? 11.988 -1.501 -2.121 1.00 83.00 90 ARG A N 1
ATOM 701 C CA . ARG A 1 90 ? 12.824 -0.407 -2.615 1.00 83.00 90 ARG A CA 1
ATOM 702 C C . ARG A 1 90 ? 12.537 -0.184 -4.092 1.00 83.00 90 ARG A C 1
ATOM 704 O O . ARG A 1 90 ? 12.765 -1.074 -4.906 1.00 83.00 90 ARG A O 1
ATOM 711 N N . ILE A 1 91 ? 12.094 1.020 -4.426 1.00 69.19 91 ILE A N 1
ATOM 712 C CA . ILE A 1 91 ? 12.030 1.480 -5.808 1.00 69.19 91 ILE A CA 1
ATOM 713 C C . ILE A 1 91 ? 13.451 1.915 -6.171 1.00 69.19 91 ILE A C 1
ATOM 715 O O . ILE A 1 91 ? 13.924 2.944 -5.696 1.00 69.19 91 ILE A O 1
ATOM 719 N N . SER A 1 92 ? 14.174 1.100 -6.939 1.00 60.75 92 SER A N 1
ATOM 720 C CA . SER A 1 92 ? 15.419 1.552 -7.564 1.00 60.75 92 SER A CA 1
ATOM 721 C C . SER A 1 92 ? 15.060 2.487 -8.715 1.00 60.75 92 SER A C 1
ATOM 723 O 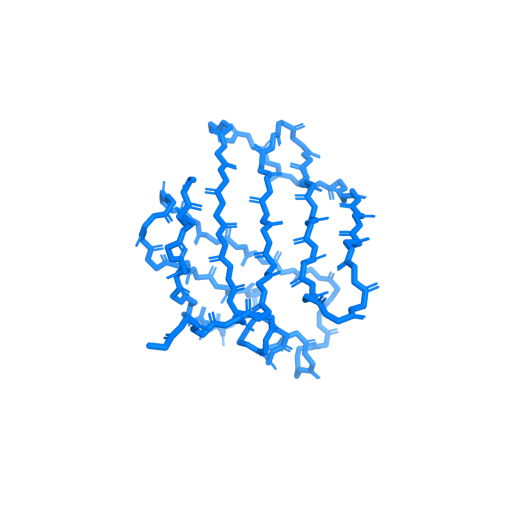O . SER A 1 92 ? 14.392 2.052 -9.656 1.00 60.75 92 SER A O 1
ATOM 725 N N . SER A 1 93 ? 15.456 3.753 -8.590 1.00 50.41 93 SER A N 1
ATOM 726 C CA . SER A 1 93 ? 15.364 4.775 -9.638 1.00 50.41 93 SER A CA 1
ATOM 727 C C . SER A 1 93 ? 16.167 4.415 -10.883 1.00 50.41 93 SER A C 1
ATOM 729 O O . SER A 1 93 ? 17.235 3.778 -10.726 1.00 50.41 93 SER A O 1
#

pLDDT: mean 89.19, std 12.99, range [35.16, 97.62]

Foldseek 3Di:
DPPQAWKWKWWDDQQKTWIWTQRPVPGIDIDMDGHHDDDDTAMWIFRPCLVCVVVVVDPDPDWDWADDHRQDWIWIDDPDPDIGITGTDDDDD

Secondary structure (DSSP, 8-state):
------EEEEEEETTEEEEEEEETTTEEEEEEEE----S--EEEEE-HHHHHHHHTT---S--EEE--SSSSPEEEE-SSS-EEEEPPBP---

Solvent-accessible surface area (backbone atoms only — not comparable to full-atom values): 5649 Å² total; per-residue (Å²): 130,86,78,85,63,56,36,32,35,40,35,41,41,79,37,32,34,42,39,36,39,46,34,99,90,82,46,77,48,78,49,78,44,83,45,99,41,84,70,78,72,50,58,39,29,30,46,51,67,69,63,44,53,58,62,75,73,55,88,66,96,63,74,45,78,52,73,84,55,56,75,45,62,29,38,41,31,48,96,58,103,51,82,45,83,42,66,48,40,84,80,82,128

Nearest PDB structures (foldseek):
  5wce-assembly1_A  TM=8.913E-01  e=1.250E-05  Caulobacter vibrioides CB15
  6ptr-assembly1_B  TM=8.908E-01  e=1.636E-05  Bartonella birtlesii LL-WM9
  6jir-assembly1_A-2  TM=8.900E-01  e=1.822E-05  Caulobacter vibrioides CB15
  6izo-assembly1_A  TM=8.931E-01  e=2.655E-05  Caulobacter vibrioides CB15
  4tsz-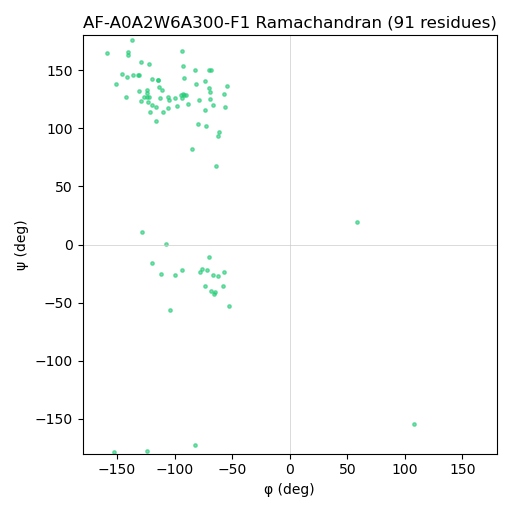assembly3_F  TM=9.014E-01  e=4.083E-05  Pseudomonas aeruginosa

Mean predicted aligned error: 4.94 Å

Radius of gyration: 13.48 Å; Cα contacts (8 Å, |Δi|>4): 171; chains: 1; bounding box: 37×28×34 Å

Sequence (93 aa):
ASDKSNSIKLNFSKNNIDITANTPEVGEAKETLPVQYKGREFSIAFNPEFLMAPLRALGEDEIFLDLIDEMSPGVLKIQTPFLYVLMPMRISS